Protein AF-A0A960W1W6-F1 (afdb_monomer)

Nearest PDB structures (foldseek):
  4i5k-assembly2_B  TM=3.856E-01  e=4.211E+00  Homo sapiens
  5vbn-assembly2_F  TM=1.934E-01  e=5.504E+00  Homo sapiens

pLDDT: mean 81.3, std 11.9, range [41.88, 96.0]

Solvent-accessible surface area (backbone atoms only — not comparable to full-atom values): 6762 Å² total; per-residue (Å²): 138,82,71,60,66,64,50,55,57,46,50,61,48,28,53,57,28,50,80,69,79,38,82,66,68,52,77,69,52,46,52,51,48,60,51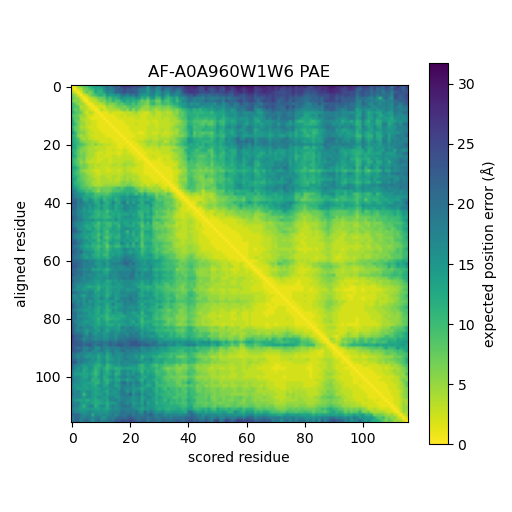,48,63,53,17,42,99,85,68,46,66,19,72,71,53,49,54,52,50,49,53,44,29,76,72,67,35,74,56,36,77,71,43,65,46,62,18,77,85,74,74,46,77,36,44,50,78,50,28,40,75,44,70,59,89,91,44,80,42,76,48,60,43,29,43,69,60,45,52,50,51,55,52,53,55,58,49,63,63,70,78,104

Radius of gyration: 16.75 Å; Cα contacts (8 Å, |Δi|>4): 103; chains: 1; bounding box: 40×34×42 Å

Foldseek 3Di:
DPPPLLVVVQVVVQVVCVVVVHHRDDSVVVVVVVCCQQAPPVRHGHPVLVVLVVVCCVQVNPCQQVDWAAQPVPRDTDRLSQFDWDDDPPHIDTDSHGPVRVVVVVSVVVVVVVVD

Sequence (116 aa):
MEKDLKLIGIENHNSRRRKKGLEPLTKKEFRKYTRNVSKDATGRNAPHVDKAIERMKETFGKDVTRKKKECFRCGKNKKLTEFVCRYDGKEPVINNVCKQCESKRTSEWAKSRKSR

Structure (mmCIF, N/CA/C/O backbone):
data_AF-A0A960W1W6-F1
#
_entry.id   AF-A0A960W1W6-F1
#
loop_
_atom_site.group_PDB
_atom_site.id
_atom_site.type_symbol
_atom_site.label_atom_id
_atom_site.label_alt_id
_atom_site.label_comp_id
_atom_site.label_asym_id
_atom_site.label_entity_id
_atom_site.label_seq_id
_atom_site.pdbx_PDB_ins_code
_atom_site.Cartn_x
_atom_site.Cartn_y
_atom_site.Cartn_z
_atom_site.occupancy
_atom_site.B_iso_or_equiv
_atom_site.auth_seq_id
_atom_site.auth_comp_id
_atom_site.auth_asym_id
_atom_site.auth_atom_id
_atom_site.pdbx_PDB_model_num
ATOM 1 N N . MET A 1 1 ? 22.975 2.129 0.935 1.00 42.31 1 MET A N 1
ATOM 2 C CA . MET A 1 1 ? 22.504 1.061 0.015 1.00 42.31 1 MET A CA 1
ATOM 3 C C . MET A 1 1 ? 20.986 1.129 -0.263 1.00 42.31 1 MET A C 1
ATOM 5 O O . MET A 1 1 ? 20.279 0.137 -0.170 1.00 42.31 1 MET A O 1
ATOM 9 N N . GLU A 1 2 ? 20.447 2.293 -0.655 1.00 42.78 2 GLU A N 1
ATOM 10 C CA . GLU A 1 2 ? 19.006 2.478 -0.965 1.00 42.78 2 GLU A CA 1
ATOM 11 C C . GLU A 1 2 ? 18.659 2.287 -2.462 1.00 42.78 2 GLU A C 1
ATOM 13 O O . GLU A 1 2 ? 17.493 2.378 -2.863 1.00 42.78 2 GLU A O 1
ATOM 18 N N . LYS A 1 3 ? 19.668 2.074 -3.322 1.00 41.88 3 LYS A N 1
ATOM 19 C CA . LYS A 1 3 ? 19.540 2.211 -4.783 1.00 41.88 3 LYS A CA 1
ATOM 20 C C . LYS A 1 3 ? 18.909 0.993 -5.486 1.00 41.88 3 LYS A C 1
ATOM 22 O O . LYS A 1 3 ? 18.232 1.217 -6.492 1.00 41.88 3 LYS A O 1
ATOM 27 N N . ASP A 1 4 ? 18.991 -0.217 -4.926 1.00 53.28 4 ASP A N 1
ATOM 28 C CA . ASP A 1 4 ? 18.734 -1.464 -5.684 1.00 53.28 4 ASP A CA 1
ATOM 29 C C . ASP A 1 4 ? 17.283 -1.961 -5.690 1.00 53.28 4 ASP A C 1
ATOM 31 O O . ASP A 1 4 ? 16.835 -2.614 -6.626 1.00 53.28 4 ASP A O 1
ATOM 35 N N . LEU A 1 5 ? 16.479 -1.614 -4.686 1.00 50.03 5 LEU A N 1
ATOM 36 C CA . LEU A 1 5 ? 15.096 -2.109 -4.586 1.00 50.03 5 LEU A CA 1
ATOM 37 C C . LEU A 1 5 ? 14.156 -1.517 -5.639 1.00 50.03 5 LEU A C 1
ATOM 39 O O . LEU A 1 5 ? 13.264 -2.190 -6.155 1.00 50.03 5 LEU A O 1
ATOM 43 N N . LYS A 1 6 ? 14.375 -0.244 -5.982 1.00 55.97 6 LYS A N 1
ATOM 44 C CA . LYS A 1 6 ? 13.628 0.417 -7.056 1.00 55.97 6 LYS A CA 1
ATOM 45 C C . LYS A 1 6 ? 13.985 -0.182 -8.418 1.00 55.97 6 LYS A C 1
ATOM 47 O O . LYS A 1 6 ? 13.106 -0.229 -9.266 1.00 55.97 6 LYS A O 1
ATOM 52 N N . LEU A 1 7 ? 15.223 -0.649 -8.605 1.00 60.22 7 LEU A N 1
ATOM 53 C CA . LEU A 1 7 ? 15.684 -1.295 -9.839 1.00 60.22 7 LEU A CA 1
ATOM 54 C C . LEU A 1 7 ? 14.986 -2.644 -10.060 1.00 60.22 7 LEU A C 1
ATOM 56 O O . LEU A 1 7 ? 14.413 -2.840 -11.124 1.00 60.22 7 LEU A O 1
ATOM 60 N N . ILE A 1 8 ? 14.874 -3.486 -9.027 1.00 63.88 8 ILE A N 1
ATOM 61 C CA . ILE A 1 8 ? 14.185 -4.791 -9.123 1.00 63.88 8 ILE A CA 1
ATOM 62 C C . ILE A 1 8 ? 12.703 -4.635 -9.515 1.00 63.88 8 ILE A C 1
ATOM 64 O O . ILE A 1 8 ? 12.170 -5.384 -10.336 1.00 63.88 8 ILE A O 1
ATOM 68 N N . GLY A 1 9 ? 12.010 -3.644 -8.941 1.00 69.50 9 GLY A N 1
ATOM 69 C CA . GLY A 1 9 ? 10.620 -3.347 -9.305 1.00 69.50 9 GLY A CA 1
ATOM 70 C C . GLY A 1 9 ? 10.464 -2.894 -10.762 1.00 69.50 9 GLY A C 1
ATOM 71 O O . GLY A 1 9 ? 9.517 -3.312 -11.433 1.00 69.50 9 GLY A O 1
ATOM 72 N N . ILE A 1 10 ? 11.410 -2.082 -11.252 1.00 81.81 10 ILE A N 1
ATOM 73 C CA . ILE A 1 10 ? 11.472 -1.620 -12.647 1.00 81.81 10 ILE A CA 1
ATOM 74 C C . ILE A 1 10 ? 11.738 -2.798 -13.587 1.00 81.81 10 ILE A C 1
ATOM 76 O O . ILE A 1 10 ? 11.030 -2.951 -14.577 1.00 81.81 10 ILE A O 1
ATOM 80 N N . GLU A 1 11 ? 12.701 -3.662 -13.272 1.00 82.19 11 GLU A N 1
ATOM 81 C CA . GLU A 1 11 ? 13.074 -4.810 -14.108 1.00 82.19 11 GLU A CA 1
ATOM 82 C C . GLU A 1 11 ? 11.928 -5.807 -14.276 1.00 82.19 11 GLU A C 1
ATOM 84 O O . GLU A 1 11 ? 11.603 -6.192 -15.398 1.00 82.19 11 GLU A O 1
ATOM 89 N N . ASN A 1 12 ? 11.230 -6.152 -13.190 1.00 81.19 12 ASN A N 1
ATOM 90 C CA . ASN A 1 12 ? 10.055 -7.027 -13.257 1.00 81.19 12 ASN A CA 1
ATOM 91 C C . ASN A 1 12 ? 8.901 -6.409 -14.063 1.00 81.19 12 ASN A C 1
ATOM 93 O O . ASN A 1 12 ? 8.074 -7.123 -14.640 1.00 81.19 12 ASN A O 1
ATOM 97 N N . HIS A 1 13 ? 8.783 -5.081 -14.070 1.00 82.50 13 HIS A N 1
ATOM 98 C CA . HIS A 1 13 ? 7.800 -4.385 -14.895 1.00 82.50 13 HIS A CA 1
ATOM 99 C C . HIS A 1 13 ? 8.226 -4.368 -16.368 1.00 82.50 13 HIS A C 1
ATOM 101 O O . HIS A 1 13 ? 7.431 -4.724 -17.234 1.00 82.50 13 HIS A O 1
ATOM 107 N N . ASN A 1 14 ? 9.489 -4.049 -16.648 1.00 87.44 14 ASN A N 1
ATOM 108 C CA . ASN A 1 14 ? 10.046 -4.020 -17.997 1.00 87.44 14 ASN A CA 1
ATOM 109 C C . ASN A 1 14 ? 10.076 -5.410 -18.644 1.00 87.44 14 ASN A C 1
ATOM 111 O O . ASN A 1 14 ? 9.796 -5.521 -19.830 1.00 87.44 14 ASN A O 1
ATOM 115 N N . SER A 1 15 ? 10.308 -6.478 -17.878 1.00 88.44 15 SER A N 1
ATOM 116 C CA . SER A 1 15 ? 10.162 -7.861 -18.356 1.00 88.44 15 SER A CA 1
ATOM 117 C C . SER A 1 15 ? 8.734 -8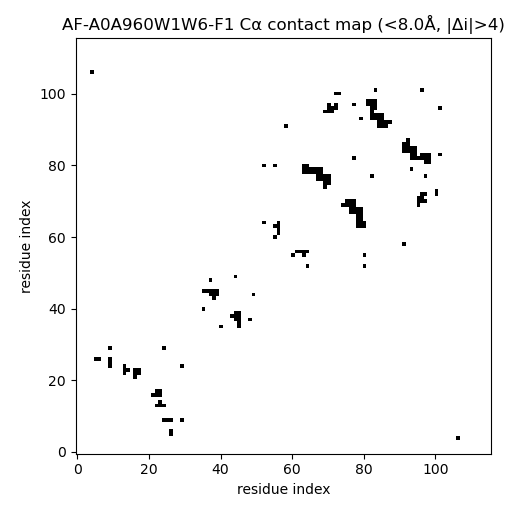.142 -18.846 1.00 88.44 15 SER A C 1
ATOM 119 O O . SER A 1 15 ? 8.534 -8.665 -19.940 1.00 88.44 15 SER A O 1
ATOM 121 N N . ARG A 1 16 ? 7.717 -7.707 -18.087 1.00 85.50 16 ARG A N 1
ATOM 122 C CA . ARG A 1 16 ? 6.304 -7.823 -18.489 1.00 85.50 16 ARG A CA 1
ATOM 123 C C . ARG A 1 16 ? 5.950 -6.948 -19.694 1.00 85.50 16 ARG A C 1
ATOM 125 O O . ARG A 1 16 ? 5.098 -7.349 -20.477 1.00 85.50 16 ARG A O 1
ATOM 132 N N . ARG A 1 17 ? 6.587 -5.782 -19.849 1.00 89.81 17 ARG A N 1
ATOM 133 C CA . ARG A 1 17 ? 6.425 -4.905 -21.021 1.00 89.81 17 ARG A CA 1
ATOM 134 C C . ARG A 1 17 ? 7.023 -5.527 -22.282 1.00 89.81 17 ARG A C 1
ATOM 136 O O . ARG A 1 17 ? 6.317 -5.611 -23.278 1.00 89.81 17 ARG A O 1
ATOM 143 N N . ARG A 1 18 ? 8.239 -6.080 -22.200 1.00 90.94 18 ARG A N 1
ATOM 144 C CA . ARG A 1 18 ? 8.884 -6.801 -23.313 1.00 90.94 18 ARG A CA 1
ATOM 145 C C . ARG A 1 18 ? 8.041 -7.973 -23.812 1.00 90.94 18 ARG A C 1
ATOM 147 O O . ARG A 1 18 ? 7.842 -8.102 -25.010 1.00 90.94 18 ARG A O 1
ATOM 154 N N . LYS A 1 19 ? 7.451 -8.763 -22.903 1.00 91.31 19 LYS A N 1
ATOM 155 C CA . LYS A 1 19 ? 6.509 -9.846 -23.265 1.00 91.31 19 LYS A CA 1
ATOM 156 C C . LYS A 1 19 ? 5.270 -9.367 -24.034 1.00 91.31 19 LYS A C 1
ATOM 158 O O . LYS A 1 19 ? 4.601 -10.177 -24.657 1.00 91.31 19 LYS A O 1
ATOM 163 N N . LYS A 1 20 ? 4.946 -8.075 -23.956 1.00 90.25 20 LYS A N 1
ATOM 164 C CA . LYS A 1 20 ? 3.829 -7.431 -24.656 1.00 90.25 20 LYS A CA 1
ATOM 165 C C . LYS A 1 20 ? 4.287 -6.578 -25.848 1.00 90.25 20 LYS A C 1
ATOM 167 O O . LYS A 1 20 ? 3.481 -5.811 -26.358 1.00 90.25 20 LYS A O 1
ATOM 172 N N . GLY A 1 21 ? 5.564 -6.644 -26.237 1.00 92.00 21 GLY A N 1
ATOM 173 C CA . GLY A 1 21 ? 6.128 -5.816 -27.311 1.00 92.00 21 GLY A CA 1
ATOM 174 C C . GLY A 1 21 ? 6.237 -4.324 -26.974 1.00 92.00 21 GLY A C 1
ATOM 175 O O . GLY A 1 21 ? 6.310 -3.497 -27.871 1.00 92.00 21 GLY A O 1
ATOM 176 N N . LEU A 1 22 ? 6.207 -3.956 -25.688 1.00 89.75 22 LEU A N 1
ATOM 177 C CA . LEU A 1 22 ? 6.295 -2.564 -25.246 1.00 89.75 22 LEU A CA 1
ATOM 178 C C . LEU A 1 22 ? 7.722 -2.203 -24.820 1.00 89.75 22 LEU A C 1
ATOM 180 O O . LEU A 1 22 ? 8.344 -2.936 -24.043 1.00 89.75 22 LEU A O 1
ATOM 184 N N . GLU A 1 23 ? 8.171 -1.012 -25.220 1.00 89.56 23 GLU A N 1
ATOM 185 C CA . GLU A 1 23 ? 9.474 -0.450 -24.841 1.00 89.56 23 GLU A CA 1
ATOM 186 C C . GLU A 1 23 ? 9.652 -0.375 -23.313 1.00 89.56 23 GLU A C 1
ATOM 188 O O . GLU A 1 23 ? 8.704 -0.009 -22.599 1.00 89.56 23 GLU A O 1
ATOM 193 N N . PRO A 1 24 ? 10.832 -0.724 -22.768 1.00 90.75 24 PRO A N 1
ATOM 194 C CA . PRO A 1 24 ? 11.108 -0.656 -21.339 1.00 90.75 24 PRO A CA 1
ATOM 195 C C . PRO A 1 24 ? 11.090 0.792 -20.831 1.00 90.75 24 PRO A C 1
ATOM 197 O O . PRO A 1 24 ? 11.564 1.710 -21.486 1.00 90.75 24 PRO A O 1
ATOM 200 N N . LEU A 1 25 ? 10.581 0.996 -19.617 1.00 86.56 25 LEU A N 1
ATOM 201 C CA . LEU A 1 25 ? 10.578 2.308 -18.971 1.00 86.56 25 LEU A CA 1
ATOM 202 C C . LEU A 1 25 ? 11.911 2.583 -18.272 1.00 86.56 25 LEU A C 1
ATOM 204 O O . LEU A 1 25 ? 12.457 1.713 -17.581 1.00 86.56 25 LEU A O 1
ATOM 208 N N . THR A 1 26 ? 12.376 3.828 -18.344 1.00 87.62 26 THR A N 1
ATOM 209 C CA . THR A 1 26 ? 13.477 4.323 -17.511 1.00 87.62 26 THR A CA 1
ATOM 210 C C . THR A 1 26 ? 13.056 4.450 -16.041 1.00 87.62 26 THR A C 1
ATOM 212 O O . THR A 1 26 ? 11.878 4.452 -15.676 1.00 87.62 26 THR A O 1
ATOM 215 N N . LYS A 1 27 ? 14.027 4.642 -15.140 1.00 81.56 27 LYS A N 1
ATOM 216 C CA . LYS A 1 27 ? 13.764 4.841 -13.701 1.00 81.56 27 LYS A CA 1
ATOM 217 C C . LYS A 1 27 ? 12.890 6.062 -13.399 1.00 81.56 27 LYS A C 1
ATOM 219 O O . LYS A 1 27 ? 12.098 6.019 -12.453 1.00 81.56 27 LYS A O 1
ATOM 224 N N . LYS A 1 28 ? 13.044 7.155 -14.157 1.00 80.69 28 LYS A N 1
ATOM 225 C CA . LYS A 1 28 ? 12.215 8.364 -14.008 1.00 80.69 28 LYS A CA 1
ATOM 226 C C . LYS A 1 28 ? 10.786 8.092 -14.481 1.00 80.69 28 LYS A C 1
ATOM 228 O O . LYS A 1 28 ? 9.842 8.408 -13.758 1.00 80.69 28 LYS A O 1
ATOM 233 N N . GLU A 1 29 ? 10.629 7.430 -15.621 1.00 80.88 29 GLU A N 1
ATOM 234 C CA . GLU A 1 29 ? 9.318 7.096 -16.184 1.00 80.88 29 GLU A CA 1
ATOM 235 C C . GLU A 1 29 ? 8.571 6.073 -15.341 1.00 80.88 29 GLU A C 1
ATOM 237 O O . GLU A 1 29 ? 7.392 6.257 -15.077 1.00 80.88 29 GLU A O 1
ATOM 242 N N . PHE A 1 30 ? 9.247 5.056 -14.807 1.00 80.88 30 PHE A N 1
ATOM 243 C CA . PHE A 1 30 ? 8.619 4.100 -13.900 1.00 80.88 30 PHE A CA 1
ATOM 244 C C . PHE A 1 30 ? 8.143 4.756 -12.596 1.00 80.88 30 PHE A C 1
ATOM 246 O O . PHE A 1 30 ? 7.085 4.421 -12.062 1.00 80.88 30 PHE A O 1
ATOM 253 N N . ARG A 1 31 ? 8.884 5.744 -12.075 1.00 73.12 31 ARG A N 1
ATOM 254 C CA . ARG A 1 31 ? 8.411 6.557 -10.942 1.00 73.12 31 ARG A CA 1
ATOM 255 C C . ARG A 1 31 ? 7.169 7.371 -11.303 1.00 73.12 31 ARG A C 1
ATOM 257 O O . ARG A 1 31 ? 6.260 7.461 -10.483 1.00 73.12 31 ARG A O 1
ATOM 264 N N . LYS A 1 32 ? 7.124 7.950 -12.505 1.00 72.75 32 LYS A N 1
ATOM 265 C CA . LYS A 1 32 ? 5.947 8.674 -13.005 1.00 72.75 32 LYS A CA 1
ATOM 266 C C . LYS A 1 32 ? 4.763 7.717 -13.186 1.00 72.75 32 LYS A C 1
ATOM 268 O O . LYS A 1 32 ? 3.686 7.996 -12.681 1.00 72.75 32 LYS A O 1
ATOM 273 N N . TYR A 1 33 ? 4.995 6.5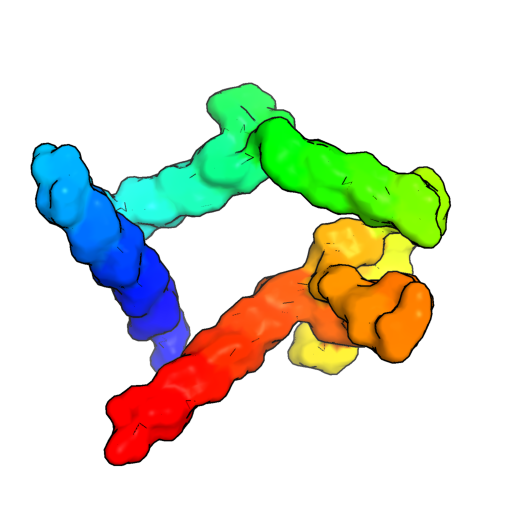44 -13.773 1.00 76.38 33 TYR A N 1
ATOM 274 C CA . TYR A 1 33 ? 4.014 5.475 -13.940 1.00 76.38 33 TYR A CA 1
ATOM 275 C C . TYR A 1 33 ? 3.431 5.034 -12.597 1.00 76.38 33 TYR A C 1
ATOM 277 O O . TYR A 1 33 ? 2.229 5.114 -12.412 1.00 76.38 33 TYR A O 1
ATOM 285 N N . THR A 1 34 ? 4.264 4.640 -11.628 1.00 69.69 34 THR A N 1
ATOM 286 C CA . THR A 1 34 ? 3.808 4.189 -10.295 1.00 69.69 34 THR A CA 1
ATOM 287 C C . THR A 1 34 ? 3.037 5.261 -9.522 1.00 69.69 34 THR A C 1
ATOM 289 O O . THR A 1 34 ? 2.086 4.951 -8.802 1.00 69.69 34 THR A O 1
ATOM 292 N N . ARG A 1 35 ? 3.406 6.535 -9.695 1.00 65.50 35 ARG A N 1
ATOM 293 C CA . ARG A 1 35 ? 2.629 7.662 -9.172 1.00 65.50 35 ARG A CA 1
ATOM 294 C C . ARG A 1 35 ? 1.262 7.755 -9.860 1.00 65.50 35 ARG A C 1
ATOM 296 O O . ARG A 1 35 ? 0.263 7.879 -9.160 1.00 65.50 35 ARG A O 1
ATOM 303 N N . ASN A 1 36 ? 1.230 7.605 -11.182 1.00 64.50 36 ASN A N 1
ATOM 304 C CA . ASN A 1 36 ? 0.026 7.707 -12.009 1.00 64.50 36 ASN A CA 1
ATOM 305 C C . ASN A 1 36 ? -0.902 6.479 -11.936 1.00 64.50 36 ASN A C 1
ATOM 307 O O . ASN A 1 36 ? -2.085 6.584 -12.228 1.00 64.50 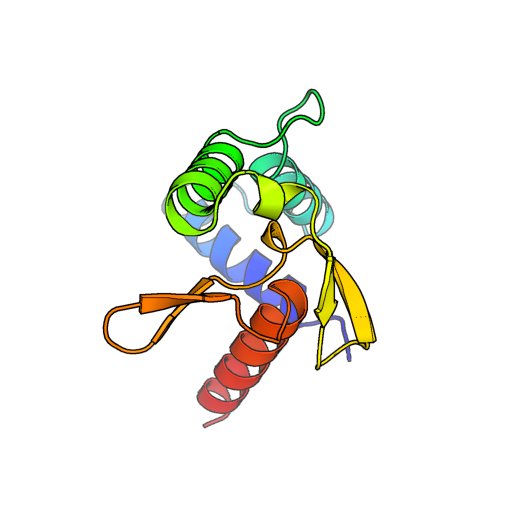36 ASN A O 1
ATOM 311 N N . VAL A 1 37 ? -0.413 5.296 -11.544 1.00 68.56 37 VAL A N 1
ATOM 312 C CA . VAL A 1 37 ? -1.331 4.192 -11.215 1.00 68.56 37 VAL A CA 1
ATOM 313 C C . VAL A 1 37 ? -2.005 4.431 -9.875 1.00 68.56 37 VAL A C 1
ATOM 315 O O . VAL A 1 37 ? -3.127 3.997 -9.704 1.00 68.56 37 VAL A O 1
ATOM 318 N N . SER A 1 38 ? -1.382 5.132 -8.927 1.00 67.81 38 SER A N 1
ATOM 319 C CA . SER A 1 38 ? -2.031 5.409 -7.634 1.00 67.81 38 SER A CA 1
ATOM 320 C C . SER A 1 38 ? -2.949 6.633 -7.683 1.00 67.81 38 SER A C 1
ATOM 322 O O . SER A 1 38 ? -3.879 6.736 -6.883 1.00 67.81 38 SER A O 1
ATOM 324 N N . LYS A 1 39 ? -2.674 7.565 -8.600 1.00 72.06 39 LYS A N 1
ATOM 325 C CA . LYS A 1 39 ? -3.425 8.803 -8.785 1.00 72.06 39 LYS A CA 1
ATOM 326 C C . LYS A 1 39 ? -3.660 9.098 -10.258 1.00 72.06 39 LYS A C 1
ATOM 328 O O . LYS A 1 39 ? -2.734 8.945 -11.042 1.00 72.06 39 LYS A O 1
ATOM 333 N N . ASP A 1 40 ? -4.847 9.560 -10.622 1.00 72.62 40 ASP A N 1
ATOM 334 C CA . ASP A 1 40 ? -5.137 9.972 -11.994 1.00 72.62 40 ASP A CA 1
ATOM 335 C C . ASP A 1 40 ? -4.396 11.267 -12.392 1.00 72.62 40 ASP A C 1
ATOM 337 O O . ASP A 1 40 ? -3.692 11.893 -11.591 1.00 72.62 40 ASP A O 1
ATOM 341 N N . ALA A 1 41 ? -4.558 11.680 -13.652 1.00 68.50 41 ALA A N 1
ATOM 342 C CA . ALA A 1 41 ? -3.949 12.901 -14.182 1.00 68.50 41 ALA A CA 1
ATOM 343 C C . ALA A 1 41 ? -4.423 14.188 -13.472 1.00 68.50 41 ALA A C 1
ATOM 345 O O . ALA A 1 41 ? -3.736 15.203 -13.542 1.00 68.50 41 ALA A O 1
ATOM 346 N N . THR A 1 42 ? -5.554 14.139 -12.761 1.00 75.12 42 THR A N 1
ATOM 347 C CA . THR A 1 42 ? -6.118 15.254 -11.981 1.00 75.12 42 THR A CA 1
ATOM 348 C C . THR A 1 42 ? -5.688 15.228 -10.508 1.00 75.12 42 THR A C 1
ATOM 350 O O . THR A 1 42 ? -6.055 16.104 -9.728 1.00 75.12 42 THR A O 1
ATOM 353 N N . GLY A 1 43 ? -4.884 14.237 -10.105 1.00 72.62 43 GLY A N 1
ATOM 354 C CA . GLY A 1 43 ? -4.394 14.073 -8.738 1.00 72.62 43 GLY A CA 1
ATOM 355 C C . GLY A 1 43 ? -5.369 13.373 -7.785 1.00 72.62 43 GLY A C 1
ATOM 356 O O . GLY A 1 43 ? -5.032 13.221 -6.599 1.00 72.62 43 GLY A O 1
ATOM 357 N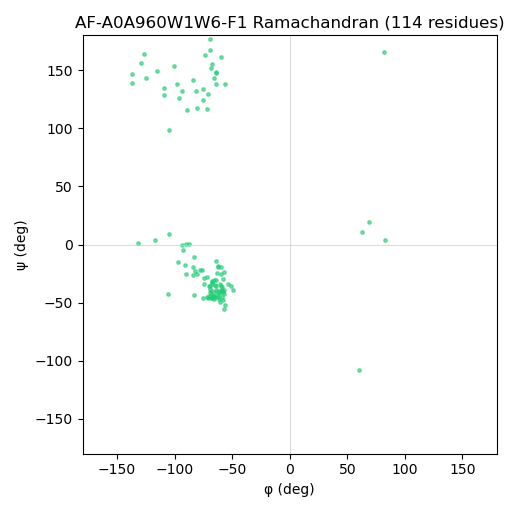 N . ARG A 1 44 ? -6.526 12.916 -8.285 1.00 80.75 44 ARG A N 1
ATOM 358 C CA . ARG A 1 44 ? -7.474 12.064 -7.553 1.00 80.75 44 ARG A CA 1
ATOM 359 C C . ARG A 1 44 ? -6.919 10.652 -7.452 1.00 80.75 44 ARG A C 1
ATOM 361 O O . ARG A 1 44 ? -5.975 10.295 -8.149 1.00 80.75 44 ARG A O 1
ATOM 368 N N . ASN A 1 45 ? -7.467 9.849 -6.553 1.00 81.25 45 ASN A N 1
ATOM 369 C CA . ASN A 1 45 ? -7.087 8.446 -6.455 1.00 81.25 45 ASN A CA 1
ATOM 370 C C . ASN A 1 45 ? -7.469 7.698 -7.736 1.00 81.25 45 ASN A C 1
ATOM 372 O O . ASN A 1 45 ? -8.472 7.999 -8.375 1.00 81.25 45 ASN A O 1
ATOM 376 N N . ALA A 1 46 ? -6.677 6.693 -8.101 1.00 80.50 46 ALA A N 1
ATOM 377 C CA . ALA A 1 46 ? -7.104 5.772 -9.142 1.00 80.50 46 ALA A CA 1
ATOM 378 C C . ALA A 1 46 ? -8.289 4.913 -8.651 1.00 80.50 46 ALA A C 1
ATOM 380 O O . ALA A 1 46 ? -8.340 4.578 -7.463 1.00 80.50 46 ALA A O 1
ATOM 381 N N . PRO A 1 47 ? -9.181 4.442 -9.545 1.00 79.19 47 PRO A N 1
ATOM 382 C CA . PRO A 1 47 ? -10.390 3.707 -9.154 1.00 79.19 47 PRO A CA 1
ATOM 383 C C . PRO A 1 47 ? -10.145 2.488 -8.253 1.00 79.19 47 PRO A C 1
ATOM 385 O O . PRO A 1 47 ? -10.936 2.185 -7.364 1.00 79.19 47 PRO A O 1
ATOM 388 N N . HIS A 1 48 ? -9.027 1.778 -8.436 1.00 78.62 48 HIS A N 1
ATOM 389 C CA . HIS A 1 48 ? 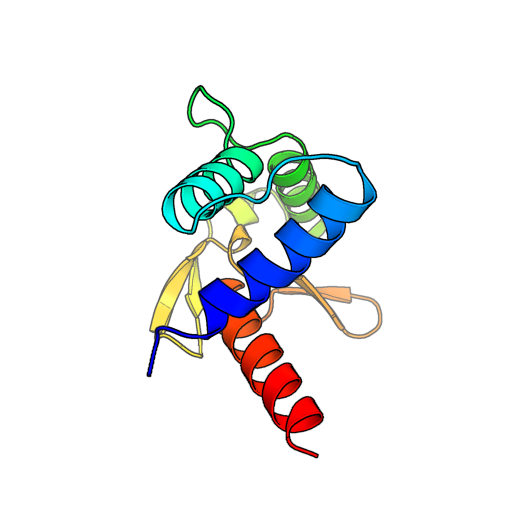-8.690 0.631 -7.587 1.00 78.62 48 HIS A CA 1
ATOM 390 C C . HIS A 1 48 ? -8.271 1.037 -6.166 1.00 78.62 48 HIS A C 1
ATOM 392 O O . HIS A 1 48 ? -8.448 0.256 -5.232 1.00 78.62 48 HIS A O 1
ATOM 398 N N . VAL A 1 49 ? -7.713 2.240 -5.998 1.00 81.62 49 VAL A N 1
ATOM 399 C CA . VAL A 1 49 ? -7.379 2.804 -4.687 1.00 81.62 49 VAL A CA 1
ATOM 400 C C . VAL A 1 49 ? -8.662 3.196 -3.966 1.00 81.62 49 VAL A C 1
ATOM 402 O O . VAL A 1 49 ? -8.827 2.824 -2.807 1.00 81.62 49 VAL A O 1
ATOM 405 N N . ASP A 1 50 ? -9.598 3.851 -4.656 1.00 84.44 50 ASP A N 1
ATOM 406 C CA . ASP A 1 50 ? -10.902 4.189 -4.076 1.00 84.44 50 ASP A CA 1
ATOM 407 C C . ASP A 1 50 ? -11.694 2.939 -3.702 1.00 84.44 50 ASP A C 1
ATOM 409 O O . ASP A 1 50 ? -12.168 2.836 -2.575 1.00 84.44 50 ASP A O 1
ATOM 413 N N . LYS A 1 51 ? -11.720 1.919 -4.568 1.00 85.75 51 LYS A N 1
ATOM 414 C CA . LYS A 1 51 ? -12.345 0.625 -4.254 1.00 85.75 51 LYS A CA 1
ATOM 415 C C . LYS A 1 51 ? -11.733 -0.043 -3.018 1.00 85.75 51 LYS A C 1
ATOM 417 O O . LYS A 1 51 ? -12.442 -0.672 -2.237 1.00 85.75 51 LYS A O 1
ATOM 422 N N . ALA A 1 52 ? -10.419 0.079 -2.820 1.00 83.69 52 ALA A N 1
ATOM 423 C CA . ALA A 1 52 ? -9.765 -0.432 -1.619 1.00 83.69 52 ALA A CA 1
ATOM 424 C C . ALA A 1 52 ? -10.148 0.374 -0.365 1.00 83.69 52 ALA A C 1
ATOM 426 O O . ALA A 1 52 ? -10.331 -0.215 0.697 1.00 83.69 52 ALA A O 1
ATOM 427 N N . ILE A 1 53 ? -10.281 1.699 -0.478 1.00 85.62 53 ILE A N 1
ATOM 428 C CA . ILE A 1 53 ? -10.727 2.562 0.623 1.00 85.62 53 ILE A CA 1
ATOM 429 C C . ILE A 1 53 ? -12.187 2.273 0.983 1.00 85.62 53 ILE A C 1
ATOM 431 O O . ILE A 1 53 ? -12.483 2.162 2.169 1.00 85.62 53 ILE A O 1
ATOM 435 N N . GLU A 1 54 ? -13.077 2.115 0.002 1.00 88.56 54 GLU A N 1
ATOM 436 C CA . GLU A 1 54 ? -14.486 1.762 0.232 1.00 88.56 54 GLU A CA 1
ATOM 437 C C . GLU A 1 54 ? -14.614 0.443 0.995 1.00 88.56 54 GLU A C 1
ATOM 439 O O . GLU A 1 54 ? -15.232 0.417 2.054 1.00 88.56 54 GLU A O 1
ATOM 444 N N . ARG A 1 55 ? -13.890 -0.606 0.585 1.00 86.94 55 ARG A N 1
ATOM 445 C CA . ARG A 1 55 ? -13.846 -1.871 1.344 1.00 86.94 55 ARG A CA 1
ATOM 446 C C . ARG A 1 55 ? -13.382 -1.686 2.786 1.00 86.94 55 ARG A C 1
ATOM 448 O O . ARG A 1 55 ? -13.903 -2.319 3.699 1.00 86.94 55 ARG A O 1
ATOM 455 N N . MET A 1 56 ? -12.402 -0.809 3.017 1.00 86.69 56 MET A N 1
ATOM 456 C CA . MET A 1 56 ? -11.975 -0.493 4.381 1.00 86.69 56 MET A CA 1
ATOM 457 C C . MET A 1 56 ? -13.058 0.249 5.169 1.00 86.69 56 MET A C 1
ATOM 459 O O . MET A 1 56 ? -13.160 0.028 6.370 1.00 86.69 56 MET A O 1
ATOM 463 N N . LYS A 1 57 ? -13.866 1.106 4.534 1.00 89.88 57 LYS A N 1
ATOM 464 C CA . LYS A 1 57 ? -14.999 1.771 5.195 1.00 89.88 57 LYS A CA 1
ATOM 465 C C . LYS A 1 57 ? -16.117 0.789 5.531 1.00 89.88 57 LYS A C 1
ATOM 467 O O . LYS A 1 57 ? -16.676 0.895 6.614 1.00 89.88 57 LYS A O 1
ATOM 472 N N . GLU A 1 58 ? -16.421 -0.145 4.633 1.00 90.06 58 GLU A N 1
ATOM 473 C CA . GLU A 1 58 ? -17.395 -1.221 4.873 1.00 90.06 58 GLU A CA 1
ATOM 474 C C . GLU A 1 58 ? -16.970 -2.086 6.063 1.00 90.06 58 GLU A C 1
ATOM 476 O O . GLU A 1 58 ? -17.785 -2.445 6.902 1.00 90.06 58 GLU A O 1
ATOM 481 N N . THR A 1 59 ? -15.670 -2.363 6.163 1.00 88.50 59 THR A N 1
ATOM 482 C CA . THR A 1 59 ? -15.117 -3.270 7.171 1.00 88.50 59 THR A CA 1
ATOM 483 C C . THR A 1 59 ? -14.886 -2.606 8.534 1.00 88.50 59 THR A C 1
ATOM 485 O O . THR A 1 59 ? -15.165 -3.197 9.569 1.00 88.50 59 THR A O 1
ATOM 488 N N . PHE A 1 60 ? -14.342 -1.385 8.551 1.00 87.25 60 PHE A N 1
ATOM 489 C CA . PHE A 1 60 ? -13.867 -0.705 9.768 1.00 87.25 60 PHE A CA 1
ATOM 490 C C . PHE A 1 60 ? -14.630 0.587 10.090 1.00 87.25 60 PHE A C 1
ATOM 492 O O . PHE A 1 60 ? -14.264 1.320 11.011 1.00 87.25 60 PHE A O 1
ATOM 499 N N . GLY A 1 61 ? -15.658 0.910 9.306 1.00 89.19 61 GLY A N 1
ATOM 500 C CA . GLY A 1 61 ? -16.403 2.158 9.401 1.00 89.19 61 GLY A CA 1
ATOM 501 C C . GLY A 1 61 ? -15.737 3.342 8.687 1.00 89.19 61 GLY A C 1
ATOM 502 O O . GLY A 1 61 ? -14.554 3.349 8.331 1.00 89.19 61 GLY A O 1
ATOM 503 N N . LYS A 1 62 ? -16.518 4.413 8.496 1.00 88.25 62 LYS A N 1
ATOM 504 C CA . LYS A 1 62 ? -16.109 5.632 7.761 1.00 88.25 62 LYS A CA 1
ATOM 505 C C . LYS A 1 62 ? -14.893 6.340 8.382 1.00 88.25 62 LYS A C 1
ATOM 507 O O . LYS A 1 62 ? -14.118 6.996 7.674 1.00 88.25 62 LYS A O 1
ATOM 512 N N . ASP A 1 63 ? -14.690 6.151 9.683 1.00 87.12 63 ASP A N 1
ATOM 513 C CA . ASP A 1 63 ? -13.600 6.731 10.468 1.00 87.12 63 ASP A CA 1
ATOM 514 C C . ASP A 1 63 ? -12.205 6.303 10.019 1.00 87.12 63 ASP A C 1
ATOM 516 O O . ASP A 1 63 ? -11.233 7.006 10.301 1.00 87.12 63 ASP A O 1
ATOM 520 N N . VAL A 1 64 ? -12.080 5.204 9.271 1.00 87.38 64 VAL A N 1
ATOM 521 C CA . VAL A 1 64 ? -10.792 4.704 8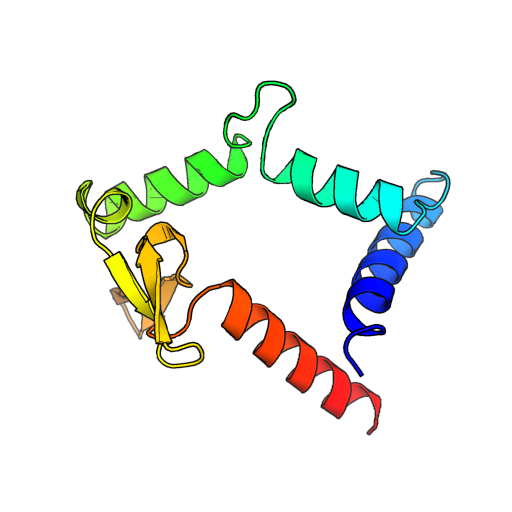.765 1.00 87.38 64 VAL A CA 1
ATOM 522 C C . VAL A 1 64 ? -10.040 5.736 7.910 1.00 87.38 64 VAL A C 1
ATOM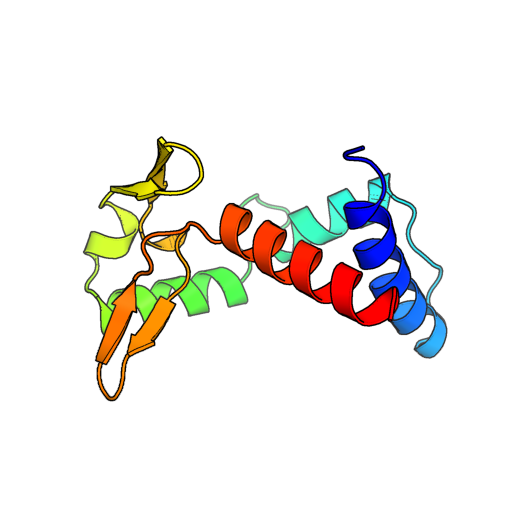 524 O O . VAL A 1 64 ? -8.816 5.712 7.790 1.00 87.38 64 VAL A O 1
ATOM 527 N N . THR A 1 65 ? -10.769 6.694 7.336 1.00 85.62 65 THR A N 1
ATOM 528 C CA . THR A 1 65 ? -10.206 7.785 6.529 1.00 85.62 65 THR A CA 1
ATOM 529 C C . THR A 1 65 ? -9.712 8.979 7.355 1.00 85.62 65 THR A C 1
ATOM 531 O O . THR A 1 65 ? -8.906 9.774 6.858 1.00 85.62 65 THR A O 1
ATOM 534 N N . ARG A 1 66 ? -10.176 9.099 8.606 1.00 88.25 66 ARG A N 1
ATOM 535 C CA . ARG A 1 66 ? -9.910 10.220 9.522 1.00 88.25 66 ARG A CA 1
ATOM 536 C C . ARG A 1 66 ? -8.927 9.840 10.622 1.00 88.25 66 ARG A C 1
ATOM 538 O O . ARG A 1 66 ? -8.017 10.612 10.918 1.00 88.25 66 ARG A O 1
ATOM 545 N N . LYS A 1 67 ? -9.087 8.644 11.194 1.00 91.12 67 LYS A N 1
ATOM 546 C CA . LYS A 1 67 ? -8.241 8.135 12.273 1.00 91.12 67 LYS A CA 1
ATOM 547 C C . LYS A 1 67 ? -6.809 7.948 11.784 1.00 91.12 67 LYS A C 1
ATOM 549 O O . LYS A 1 67 ? -6.550 7.472 10.671 1.00 91.12 67 LYS A O 1
ATOM 554 N N . LYS A 1 68 ? -5.877 8.338 12.647 1.00 93.19 68 LYS A N 1
ATOM 555 C CA . LYS A 1 68 ? -4.447 8.125 12.462 1.00 93.19 68 LYS A CA 1
ATOM 556 C C . LYS A 1 68 ? -3.936 7.190 13.544 1.00 93.19 68 LYS A C 1
ATOM 558 O O . LYS A 1 68 ? -4.463 7.167 14.650 1.00 93.19 68 LYS A O 1
ATOM 563 N N . LYS A 1 69 ? -2.917 6.422 13.191 1.00 93.31 69 LYS A N 1
ATOM 564 C CA . LYS A 1 69 ? -2.219 5.490 14.070 1.00 93.31 69 LYS A CA 1
ATOM 565 C C . LYS A 1 69 ? -0.727 5.626 13.822 1.00 93.31 69 LYS A C 1
ATOM 567 O O . LYS A 1 69 ? -0.306 5.872 12.685 1.00 93.31 69 LYS A O 1
ATOM 572 N N . GLU A 1 70 ? 0.066 5.449 14.865 1.00 96.00 70 GLU A N 1
ATOM 573 C CA . GLU A 1 70 ? 1.513 5.416 14.736 1.00 96.00 70 GLU A CA 1
ATOM 574 C C . GLU A 1 70 ? 1.974 4.083 14.134 1.00 96.00 70 GLU A C 1
ATOM 576 O O . GLU A 1 70 ? 1.522 3.001 14.508 1.00 96.00 70 GLU A O 1
ATOM 581 N N . CYS A 1 71 ? 2.874 4.148 13.155 1.00 95.31 71 CYS A N 1
ATOM 582 C CA . CYS A 1 71 ? 3.496 2.953 12.606 1.00 95.31 71 CYS A CA 1
ATOM 583 C C . CYS A 1 71 ? 4.641 2.470 13.500 1.00 95.31 71 CYS A C 1
ATOM 585 O O . CYS A 1 71 ? 5.690 3.110 13.526 1.00 95.31 71 CYS A O 1
ATOM 587 N N . PHE A 1 72 ? 4.520 1.258 14.048 1.00 93.75 72 PHE A N 1
ATOM 588 C CA . PHE A 1 72 ? 5.516 0.631 14.929 1.00 93.75 72 PHE A CA 1
ATOM 589 C C . PHE A 1 72 ? 6.948 0.633 14.362 1.00 93.75 72 PHE A C 1
ATOM 591 O O . PHE A 1 72 ? 7.919 0.819 15.080 1.00 93.75 72 PHE A O 1
ATOM 598 N N . ARG A 1 73 ? 7.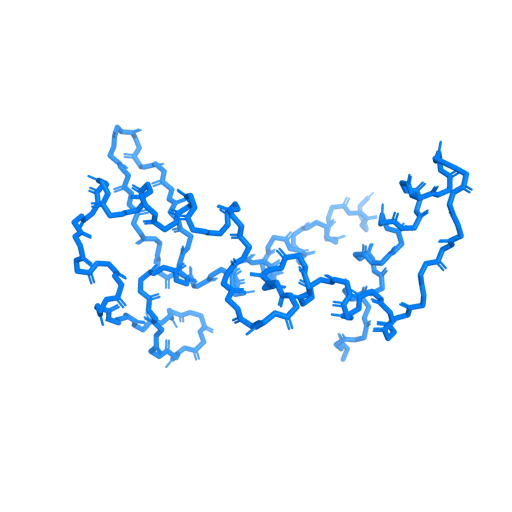101 0.468 13.040 1.00 91.56 73 ARG A N 1
ATOM 599 C CA . ARG A 1 73 ? 8.424 0.421 12.385 1.00 91.56 73 ARG A CA 1
ATOM 600 C C . ARG A 1 73 ? 9.064 1.779 12.088 1.00 91.56 73 ARG A C 1
ATOM 602 O O . ARG A 1 73 ? 10.257 1.813 11.819 1.00 91.56 73 ARG A O 1
ATOM 609 N N . CYS A 1 74 ? 8.293 2.860 11.976 1.00 93.25 74 CYS A N 1
ATOM 610 C CA . CYS A 1 74 ? 8.849 4.156 11.558 1.00 93.25 74 CYS A CA 1
ATOM 611 C C . CYS A 1 74 ? 8.442 5.337 12.438 1.00 93.25 74 CYS A C 1
ATOM 613 O O . CYS A 1 74 ? 8.792 6.457 12.082 1.00 93.25 74 CYS A O 1
ATOM 615 N N . GLY A 1 75 ? 7.655 5.114 13.496 1.00 94.19 75 GLY A N 1
ATOM 616 C CA . GLY A 1 75 ? 7.203 6.139 14.443 1.00 94.19 75 GLY A CA 1
ATOM 617 C C . GLY A 1 75 ? 6.329 7.241 13.836 1.00 94.19 75 GLY A C 1
ATOM 618 O O . GLY A 1 75 ? 6.109 8.273 14.451 1.00 94.19 75 GLY A O 1
ATOM 619 N N . LYS A 1 76 ? 5.856 7.091 12.590 1.00 94.06 76 LYS A N 1
ATOM 620 C CA . LYS A 1 76 ? 5.063 8.137 11.921 1.00 94.06 76 LYS A CA 1
ATOM 621 C C . LYS A 1 76 ? 3.578 7.888 12.123 1.00 94.06 76 LYS A C 1
ATOM 623 O O . LYS A 1 76 ? 3.104 6.790 11.823 1.00 94.06 76 LYS A O 1
ATOM 628 N N . ASN A 1 77 ? 2.855 8.936 12.508 1.00 94.75 77 ASN A N 1
ATOM 629 C CA . ASN A 1 77 ? 1.396 8.960 12.519 1.00 94.75 77 ASN A CA 1
ATOM 630 C C . ASN A 1 77 ? 0.842 9.012 11.092 1.00 94.75 77 ASN A C 1
ATOM 632 O O . ASN A 1 77 ? 1.067 9.972 10.353 1.00 94.75 77 ASN A O 1
ATOM 636 N N . LYS A 1 78 ? 0.115 7.966 10.702 1.00 92.69 78 LYS A N 1
ATOM 637 C CA . LYS A 1 78 ? -0.421 7.772 9.348 1.00 92.69 78 LYS A CA 1
ATOM 638 C C . LYS A 1 78 ? -1.905 7.455 9.392 1.00 92.69 78 LYS A C 1
ATOM 640 O O . LYS A 1 78 ? -2.392 6.958 10.405 1.00 92.69 78 LYS A O 1
ATOM 645 N N . LYS A 1 79 ? -2.631 7.724 8.304 1.00 91.31 79 LYS A N 1
ATOM 646 C CA . LYS A 1 79 ? -4.054 7.351 8.216 1.00 91.31 79 LYS A CA 1
ATOM 647 C C . LYS A 1 79 ? -4.195 5.833 8.265 1.00 91.31 79 LYS A C 1
ATOM 649 O O . LYS A 1 79 ? -3.336 5.130 7.738 1.00 91.31 79 LYS A O 1
ATOM 654 N N . LEU A 1 80 ? -5.292 5.318 8.821 1.00 91.31 80 LEU A N 1
ATOM 655 C CA . LEU A 1 80 ? -5.523 3.867 8.869 1.00 91.31 80 LEU A CA 1
ATOM 656 C C . LEU A 1 80 ? -5.533 3.218 7.470 1.00 91.31 80 LEU A C 1
ATOM 658 O O . LEU A 1 80 ? -5.053 2.099 7.308 1.00 91.31 80 LEU A O 1
ATOM 662 N N . THR A 1 81 ? -5.944 3.950 6.429 1.00 88.88 81 THR A N 1
ATOM 663 C CA . THR A 1 81 ? -5.858 3.505 5.022 1.00 88.88 81 THR A CA 1
ATOM 664 C C . THR A 1 81 ? -4.427 3.300 4.504 1.00 88.88 81 THR A C 1
ATOM 666 O O . THR A 1 81 ? -4.226 2.666 3.464 1.00 88.88 81 THR A O 1
ATOM 669 N N . GLU A 1 82 ? -3.410 3.800 5.208 1.00 89.12 82 GLU A N 1
ATOM 670 C CA . GLU A 1 82 ? -1.992 3.602 4.889 1.00 89.12 82 GLU A CA 1
ATOM 671 C C . GLU A 1 82 ? -1.391 2.355 5.557 1.00 89.12 82 GLU A C 1
ATOM 673 O O . GLU A 1 82 ? -0.205 2.066 5.366 1.00 89.12 82 GLU A O 1
ATOM 678 N N . PHE A 1 83 ? -2.183 1.596 6.316 1.00 91.75 83 PHE A N 1
ATOM 679 C CA . PHE A 1 83 ? -1.779 0.341 6.947 1.00 91.75 83 PHE A CA 1
ATOM 680 C C . PHE A 1 83 ? -2.276 -0.868 6.160 1.00 91.75 83 PHE A C 1
ATOM 682 O O . PHE A 1 83 ? -3.241 -0.797 5.400 1.00 91.75 83 PHE A O 1
ATOM 689 N N . VAL A 1 84 ? -1.559 -1.984 6.286 1.00 85.38 84 VAL A N 1
ATOM 690 C CA . VAL A 1 84 ? -1.965 -3.239 5.647 1.00 85.38 84 VAL A CA 1
ATOM 691 C C . VAL A 1 84 ? -3.134 -3.822 6.434 1.00 85.38 84 VAL A C 1
ATOM 693 O O . VAL A 1 84 ? -3.006 -4.045 7.635 1.00 85.38 84 VAL A O 1
ATOM 696 N N . CYS A 1 85 ? -4.248 -4.078 5.756 1.00 85.56 85 CYS A N 1
ATOM 697 C CA . CYS A 1 85 ? -5.330 -4.891 6.298 1.00 85.56 85 CYS A CA 1
ATOM 698 C C . CYS A 1 85 ? -4.974 -6.368 6.111 1.00 85.56 85 CYS A C 1
ATOM 700 O O . CYS A 1 85 ? -4.551 -6.763 5.021 1.00 85.56 85 CYS A O 1
ATOM 702 N N . ARG A 1 86 ? -5.120 -7.168 7.164 1.00 83.44 86 ARG A N 1
ATOM 703 C CA . ARG A 1 86 ? -4.992 -8.631 7.126 1.00 83.44 86 ARG A CA 1
ATOM 704 C C . ARG A 1 86 ? -6.233 -9.255 7.734 1.00 83.44 86 ARG A C 1
ATOM 706 O O . ARG A 1 86 ? -6.971 -8.564 8.416 1.00 83.44 86 ARG A O 1
ATOM 713 N N . TYR A 1 87 ? -6.437 -10.536 7.486 1.00 80.94 87 TYR A N 1
ATOM 714 C CA . TYR A 1 87 ? -7.393 -11.326 8.245 1.00 80.94 87 TYR A CA 1
ATOM 715 C C . TYR A 1 87 ? -6.619 -12.050 9.341 1.00 80.94 87 TYR A C 1
ATOM 717 O O . TYR A 1 87 ? -5.612 -12.695 9.041 1.00 80.94 87 TYR A O 1
ATOM 725 N N . ASP A 1 88 ? -7.049 -11.877 10.585 1.00 79.31 88 ASP A N 1
ATOM 726 C CA . ASP A 1 88 ? -6.576 -12.648 11.728 1.00 79.31 88 ASP A CA 1
ATOM 727 C C . ASP A 1 88 ? -7.673 -13.646 12.101 1.00 79.31 88 ASP A C 1
ATOM 729 O O . ASP A 1 88 ? -8.719 -13.295 12.649 1.00 79.31 88 ASP A O 1
ATOM 733 N N . GLY A 1 89 ? -7.503 -14.886 11.642 1.00 81.94 89 GLY A N 1
ATOM 734 C CA . GLY A 1 89 ? -8.568 -15.884 11.660 1.00 81.94 89 GLY A CA 1
ATOM 735 C C . GLY A 1 89 ? -9.783 -15.431 10.844 1.00 81.94 89 GLY A C 1
ATOM 736 O O . GLY A 1 89 ? -9.741 -15.422 9.613 1.00 81.94 89 GLY A O 1
ATOM 737 N N . LYS A 1 90 ? -10.874 -15.082 11.536 1.00 80.44 90 LYS A N 1
ATOM 738 C CA . LYS A 1 90 ? -12.153 -14.686 10.923 1.00 80.44 90 LYS A CA 1
ATOM 739 C C . LYS A 1 90 ? -12.341 -13.174 10.814 1.00 80.44 90 LYS A C 1
ATOM 741 O O . LYS A 1 90 ? -13.205 -12.744 10.054 1.00 80.44 90 LYS A O 1
ATOM 746 N N . GLU A 1 91 ? -11.544 -12.374 11.521 1.00 82.38 91 GLU A N 1
ATOM 747 C CA . GLU A 1 91 ? -11.761 -10.930 11.592 1.00 82.38 91 GLU A CA 1
ATOM 748 C C . GLU A 1 91 ? -10.694 -10.145 10.816 1.00 82.38 91 GLU A C 1
ATOM 750 O O . GLU A 1 91 ? -9.495 -10.427 10.908 1.00 82.38 91 GLU A O 1
ATOM 755 N N . PRO A 1 92 ? -11.099 -9.147 10.018 1.00 86.00 92 PRO A N 1
ATOM 756 C CA . PRO A 1 92 ? -10.162 -8.239 9.386 1.00 86.00 92 PRO A CA 1
ATOM 757 C C . PRO A 1 92 ? -9.554 -7.307 10.440 1.00 86.00 92 PRO A C 1
ATOM 759 O O . PRO A 1 92 ? -10.260 -6.643 11.190 1.00 86.00 92 PRO A O 1
ATOM 762 N N . VAL A 1 93 ? -8.227 -7.212 10.461 1.00 89.31 93 VAL A N 1
ATOM 763 C CA . VAL A 1 93 ? -7.456 -6.379 11.388 1.00 89.31 93 VAL A CA 1
ATOM 764 C C . VAL A 1 93 ? -6.517 -5.432 10.645 1.00 89.31 93 VAL A C 1
ATOM 766 O O . VAL A 1 93 ? -5.908 -5.760 9.618 1.00 89.31 93 VAL A O 1
ATOM 769 N N . ILE A 1 94 ? -6.365 -4.225 11.190 1.00 88.94 94 ILE A N 1
ATOM 770 C CA . ILE A 1 94 ? -5.420 -3.227 10.686 1.00 88.94 94 ILE A CA 1
ATOM 771 C C . ILE A 1 94 ? -4.074 -3.426 11.380 1.00 88.94 94 ILE A C 1
ATOM 773 O O . ILE A 1 94 ? -3.935 -3.202 12.583 1.00 88.94 94 ILE A O 1
ATOM 777 N N . ASN A 1 95 ? -3.057 -3.788 10.599 1.00 89.62 95 ASN A N 1
ATOM 778 C CA . ASN A 1 95 ? -1.717 -4.075 11.103 1.00 89.62 95 ASN A CA 1
ATOM 779 C C . ASN A 1 95 ? -1.090 -2.863 11.840 1.00 89.62 95 ASN A C 1
ATOM 781 O O . ASN A 1 95 ? -1.489 -1.709 11.671 1.00 89.62 95 ASN A O 1
ATOM 785 N N . ASN A 1 96 ? -0.067 -3.116 12.656 1.00 91.12 96 ASN A N 1
ATOM 786 C CA . ASN A 1 96 ? 0.717 -2.098 13.368 1.00 91.12 96 ASN A CA 1
ATOM 787 C C . ASN A 1 96 ? 1.824 -1.485 12.494 1.00 91.12 96 ASN A C 1
ATOM 789 O O . ASN A 1 96 ? 2.428 -0.472 12.847 1.00 91.12 96 ASN A O 1
ATOM 793 N N . VAL A 1 97 ? 2.086 -2.081 11.329 1.00 91.62 97 VAL A N 1
ATOM 794 C CA . VAL A 1 97 ? 3.108 -1.639 10.375 1.00 91.62 97 VAL A CA 1
ATOM 795 C C . VAL A 1 97 ? 2.448 -1.049 9.128 1.00 91.62 97 VAL A C 1
ATOM 797 O O . VAL A 1 97 ? 1.580 -1.665 8.506 1.00 91.62 97 VAL A O 1
ATOM 800 N N . CYS A 1 98 ? 2.868 0.157 8.734 1.00 92.44 98 CYS A N 1
ATOM 801 C CA . CYS A 1 98 ? 2.333 0.815 7.543 1.00 92.44 98 CYS A CA 1
ATOM 802 C C . CYS A 1 98 ? 2.728 0.083 6.247 1.00 92.44 98 CYS A C 1
ATOM 804 O O . CYS A 1 98 ? 3.781 -0.556 6.177 1.00 92.44 98 CYS A O 1
ATOM 806 N N . LYS A 1 99 ? 1.934 0.250 5.178 1.00 88.94 99 LYS A N 1
ATOM 807 C CA . LYS A 1 99 ? 2.141 -0.361 3.846 1.00 88.94 99 LYS A CA 1
ATOM 808 C C . LYS A 1 99 ? 3.560 -0.171 3.312 1.00 88.94 99 LYS A C 1
ATOM 810 O O . LYS A 1 99 ? 4.136 -1.084 2.731 1.00 88.94 99 LYS A O 1
ATOM 815 N N . GLN A 1 100 ? 4.145 1.005 3.532 1.00 88.00 100 GLN A N 1
ATOM 816 C CA . GLN A 1 100 ? 5.502 1.312 3.085 1.00 88.00 100 GLN A CA 1
ATOM 817 C C . GLN A 1 100 ? 6.559 0.489 3.835 1.00 88.00 100 GLN A C 1
ATOM 819 O O . GLN A 1 100 ? 7.470 -0.055 3.215 1.00 88.00 100 GLN A O 1
ATOM 824 N N . CYS A 1 101 ? 6.451 0.401 5.161 1.00 89.31 101 CYS A N 1
ATOM 825 C CA . CYS A 1 101 ? 7.377 -0.373 5.984 1.00 89.31 101 CYS A CA 1
ATOM 826 C C . CYS A 1 101 ? 7.209 -1.877 5.760 1.00 89.31 101 CYS A C 1
ATOM 828 O O . CYS A 1 101 ? 8.207 -2.596 5.743 1.00 89.31 101 CYS A O 1
ATOM 830 N N . GLU A 1 102 ? 5.977 -2.331 5.531 1.00 88.12 102 GLU A N 1
ATOM 831 C CA . GLU A 1 102 ? 5.700 -3.724 5.193 1.00 88.12 102 GLU A CA 1
ATOM 832 C C . GLU A 1 102 ? 6.247 -4.077 3.808 1.00 88.12 102 GLU A C 1
ATOM 834 O O . GLU A 1 102 ? 6.924 -5.086 3.661 1.00 88.12 102 GLU A O 1
ATOM 839 N N . SER A 1 103 ? 6.075 -3.202 2.813 1.00 84.62 103 SER A N 1
ATOM 840 C CA . SER A 1 103 ? 6.674 -3.375 1.485 1.00 84.62 103 SER A CA 1
ATOM 841 C C . SER A 1 103 ? 8.201 -3.486 1.548 1.00 84.62 103 SER A C 1
ATOM 843 O O . SER A 1 103 ? 8.775 -4.345 0.877 1.00 84.62 103 SER A O 1
ATOM 845 N N . LYS A 1 104 ? 8.863 -2.677 2.392 1.00 85.38 104 LYS A N 1
ATOM 846 C CA . LYS A 1 104 ? 10.305 -2.817 2.655 1.00 85.38 104 LYS A CA 1
ATOM 847 C C . LYS A 1 104 ? 10.632 -4.194 3.243 1.00 85.38 104 LYS A C 1
ATOM 849 O O . LYS A 1 104 ? 11.480 -4.880 2.684 1.00 85.38 104 LYS A O 1
ATOM 854 N N . ARG A 1 105 ? 9.907 -4.627 4.285 1.00 85.50 105 ARG A N 1
ATOM 855 C CA . ARG A 1 105 ? 10.084 -5.938 4.940 1.00 85.50 105 ARG A CA 1
ATOM 856 C C . ARG A 1 105 ? 9.944 -7.100 3.958 1.00 85.50 105 ARG A C 1
ATOM 858 O O . ARG A 1 105 ? 10.823 -7.951 3.876 1.00 85.50 105 ARG A O 1
ATOM 865 N N . THR A 1 106 ? 8.851 -7.127 3.196 1.00 82.88 106 THR A N 1
ATOM 866 C CA . THR A 1 106 ? 8.597 -8.161 2.185 1.00 82.88 106 THR A CA 1
ATOM 867 C C . THR A 1 106 ? 9.710 -8.189 1.151 1.00 82.88 106 THR A C 1
ATOM 869 O O . THR A 1 106 ? 10.136 -9.258 0.722 1.00 82.88 106 THR A O 1
ATOM 872 N N . SER A 1 107 ? 10.216 -7.019 0.765 1.00 76.25 107 SER A N 1
ATOM 873 C CA . SER A 1 107 ? 11.283 -6.960 -0.216 1.00 76.25 107 SER A CA 1
ATOM 874 C C . SER A 1 107 ? 12.648 -7.380 0.329 1.00 76.25 107 SER A C 1
ATOM 876 O O . SER A 1 107 ? 13.423 -7.965 -0.422 1.00 76.25 107 SER A O 1
ATOM 878 N N . GLU A 1 108 ? 12.952 -7.093 1.595 1.00 81.69 108 GLU A N 1
ATOM 879 C CA . GLU A 1 108 ? 14.143 -7.599 2.295 1.00 81.69 108 GLU A CA 1
ATOM 880 C C . GLU A 1 108 ? 14.107 -9.130 2.368 1.00 81.69 108 GLU A C 1
ATOM 882 O O . GLU A 1 108 ? 15.065 -9.794 1.980 1.00 81.69 108 GLU A O 1
ATOM 887 N N . TRP A 1 109 ? 12.960 -9.694 2.753 1.00 79.62 109 TRP A N 1
ATOM 888 C CA . TRP A 1 109 ? 12.738 -11.140 2.783 1.00 79.62 109 TRP A CA 1
ATOM 889 C C . TRP A 1 109 ? 12.855 -11.797 1.398 1.00 79.62 109 TRP A C 1
ATOM 891 O O . TRP A 1 109 ? 13.440 -12.867 1.254 1.00 79.62 109 TRP A O 1
ATOM 901 N N . ALA A 1 110 ? 12.344 -11.153 0.344 1.00 74.75 110 ALA A N 1
ATOM 902 C CA . ALA A 1 110 ? 12.467 -11.675 -1.017 1.00 74.75 110 ALA A CA 1
ATOM 903 C C . ALA A 1 110 ? 13.926 -11.705 -1.510 1.00 74.75 110 ALA A C 1
ATOM 905 O O . ALA A 1 110 ? 14.281 -12.567 -2.312 1.00 74.75 110 ALA A O 1
ATOM 906 N N . LYS A 1 111 ? 14.774 -10.778 -1.040 1.00 72.19 111 LYS A N 1
ATOM 907 C CA . LYS A 1 111 ? 16.207 -10.767 -1.361 1.00 72.19 111 LYS A CA 1
ATOM 908 C C . LYS A 1 111 ? 16.952 -11.908 -0.682 1.00 72.19 111 LYS A C 1
ATOM 910 O O . LYS A 1 111 ? 17.707 -12.594 -1.359 1.00 72.19 111 LYS A O 1
ATOM 915 N N . SER A 1 112 ? 16.712 -12.135 0.610 1.00 76.50 112 SER A N 1
ATOM 916 C CA . SER A 1 112 ? 17.419 -13.184 1.357 1.00 76.50 112 SER A CA 1
ATOM 917 C C . SER A 1 112 ? 17.139 -14.595 0.831 1.00 76.50 112 SER A C 1
ATOM 919 O O . SER A 1 112 ? 17.973 -15.480 0.984 1.00 76.50 112 SER A O 1
ATOM 921 N N . ARG A 1 113 ? 15.995 -14.811 0.166 1.00 70.19 113 ARG A N 1
ATOM 922 C CA . ARG A 1 113 ? 15.692 -16.079 -0.520 1.00 70.19 113 ARG A CA 1
ATOM 923 C C . ARG A 1 113 ? 16.380 -16.253 -1.872 1.00 70.19 113 ARG A C 1
ATOM 925 O O . ARG A 1 113 ? 16.458 -17.381 -2.323 1.00 70.19 113 ARG A O 1
ATOM 932 N N . LYS A 1 114 ? 16.808 -15.171 -2.531 1.00 59.91 114 LYS A N 1
ATOM 933 C CA . LYS A 1 114 ? 17.501 -15.229 -3.832 1.00 59.91 114 LYS A CA 1
ATOM 934 C C . LYS A 1 114 ? 19.021 -15.321 -3.704 1.00 59.91 114 LYS A C 1
ATOM 936 O O . LYS A 1 114 ? 19.683 -15.617 -4.686 1.00 59.91 114 LYS A O 1
ATOM 941 N N . SER A 1 115 ? 19.562 -14.988 -2.533 1.00 57.81 115 SER A N 1
ATOM 942 C CA . SER A 1 115 ? 20.977 -15.182 -2.195 1.00 57.81 115 SER A CA 1
ATOM 943 C C . SER A 1 115 ? 21.269 -16.570 -1.610 1.00 57.81 115 SER A C 1
ATOM 945 O O . SER A 1 115 ? 22.401 -16.823 -1.213 1.00 57.81 115 SER A O 1
ATOM 947 N N . ARG A 1 116 ? 20.242 -17.416 -1.486 1.00 49.50 116 ARG A N 1
ATOM 948 C CA . ARG A 1 116 ? 20.341 -18.859 -1.253 1.00 49.50 116 ARG A CA 1
ATOM 949 C C . ARG A 1 116 ? 20.137 -19.561 -2.583 1.00 49.50 116 ARG A C 1
ATOM 951 O O . ARG A 1 116 ? 20.767 -20.619 -2.751 1.00 49.50 116 ARG A O 1
#

Mean predicted aligned error: 9.65 Å

Secondary structure (DSSP, 8-state):
--SHHHHHHHHHHHHHHHTTTPPPPPHHHHHHHHHHHHB-TTSPBPHHHHHHHHHHHHHH-GGGGT-EEE-TTT--EEEGGGEEEEEETTEEEEEEEEHHHHHHHHHHHHHHTT--